Protein AF-A4BYB5-F1 (afdb_monomer)

Radius of gyration: 37.43 Å; Cα contacts (8 Å, |Δi|>4): 184; chains: 1; bounding box: 95×64×73 Å

pLDDT: mean 89.12, std 12.21, range [42.59, 98.56]

Secondary structure (DSSP, 8-state):
-HHHHHHHHHHHHHHHHHHHHHHHHHHHHHHHHHHHHHHHHGGGTT--------TTEEEEEEB---SHHHHHHHHHHHHHSTTEEEEEE-TTT-EEEEEE-TTT--HHHHHHHHHHTT--BTTBPPPHHHHHTS-GGG-TT-HHHHHHHHHHHHHTT-

Nearest PDB structures (foldseek):
  6ff2-assembly1_B  TM=9.597E-01  e=2.035E-05  Staphylococcus aureus subsp. aureus NCTC 8325
  2l3m-assembly1_A  TM=9.468E-01  e=1.774E-04  Bacillus anthracis str. Ames
  3dxs-assembly1_X  TM=8.761E-01  e=5.403E-04  Arabidopsis thaliana
  2k1r-assembly1_A  TM=9.027E-01  e=1.285E-03  unclassified
  1cpz-assembly1_A  TM=8.907E-01  e=5.011E-03  Enterococcus hirae

Organism: NCBI:txid313594

Structure (mmCIF, N/CA/C/O backbone):
data_AF-A4BYB5-F1
#
_entry.id   AF-A4BYB5-F1
#
loop_
_atom_site.group_PDB
_atom_site.id
_atom_site.type_symbol
_atom_site.label_atom_id
_atom_site.label_alt_id
_atom_site.label_comp_id
_atom_site.label_asym_id
_atom_site.label_entity_id
_atom_site.label_seq_id
_atom_site.pdbx_PDB_ins_code
_atom_site.Cartn_x
_atom_site.Cartn_y
_atom_site.Cartn_z
_atom_site.occupancy
_atom_site.B_iso_or_equiv
_atom_site.auth_seq_id
_atom_site.auth_comp_id
_atom_site.auth_asym_id
_atom_site.auth_atom_id
_atom_site.pdbx_PDB_model_num
ATOM 1 N N . MET A 1 1 ? -77.806 44.197 47.084 1.00 70.25 1 MET A N 1
ATOM 2 C CA . MET A 1 1 ? -77.775 42.939 46.293 1.00 70.25 1 MET A CA 1
ATOM 3 C C . MET A 1 1 ? -76.609 42.901 45.297 1.00 70.25 1 MET A C 1
ATOM 5 O O . MET A 1 1 ? -75.943 41.877 45.219 1.00 70.25 1 MET A O 1
ATOM 9 N N . GLN A 1 2 ? -76.300 44.003 44.598 1.00 76.88 2 GLN A N 1
ATOM 10 C CA . GLN A 1 2 ? -75.205 44.079 43.611 1.00 76.88 2 GLN A CA 1
ATOM 11 C C . GLN A 1 2 ? -73.791 43.845 44.201 1.00 76.88 2 GLN A C 1
ATOM 13 O O . GLN A 1 2 ? -72.985 43.146 43.588 1.00 76.88 2 GLN A O 1
ATOM 18 N N . ASP A 1 3 ? -73.511 44.314 45.424 1.00 78.38 3 ASP A N 1
ATOM 19 C CA . ASP A 1 3 ? -72.186 44.162 46.064 1.00 78.38 3 ASP A CA 1
ATOM 20 C C . ASP A 1 3 ? -71.807 42.709 46.386 1.00 78.38 3 ASP A C 1
ATOM 22 O O . ASP A 1 3 ? -70.642 42.315 46.289 1.00 78.38 3 ASP A O 1
ATOM 26 N N . PHE A 1 4 ? -72.793 41.882 46.742 1.00 77.50 4 PHE A N 1
ATOM 27 C CA . PHE A 1 4 ? -72.572 40.470 47.057 1.00 77.50 4 PHE A CA 1
ATOM 28 C C . PHE A 1 4 ? -72.245 39.662 45.794 1.00 77.50 4 PHE A C 1
ATOM 30 O O . PHE A 1 4 ? -71.296 38.875 45.787 1.00 77.50 4 PHE A O 1
ATOM 37 N N . VAL A 1 5 ? -72.966 39.931 44.699 1.00 78.12 5 VAL A N 1
ATOM 38 C CA . VAL A 1 5 ? -72.709 39.336 43.378 1.00 78.12 5 VAL A CA 1
ATOM 39 C C . VAL A 1 5 ? -71.307 39.718 42.894 1.00 78.12 5 VAL A C 1
ATOM 41 O O . VAL A 1 5 ? -70.524 38.838 42.539 1.00 78.12 5 VAL A O 1
ATOM 44 N N . SER A 1 6 ? -70.931 40.996 43.005 1.00 80.56 6 SER A N 1
ATOM 45 C CA . SER A 1 6 ? -69.586 41.488 42.671 1.00 80.56 6 SER A CA 1
ATOM 46 C C . SER A 1 6 ? -68.479 40.784 43.473 1.00 80.56 6 SER A C 1
ATOM 48 O O . SER A 1 6 ? -67.486 40.315 42.907 1.00 80.56 6 SER A O 1
ATOM 50 N N . 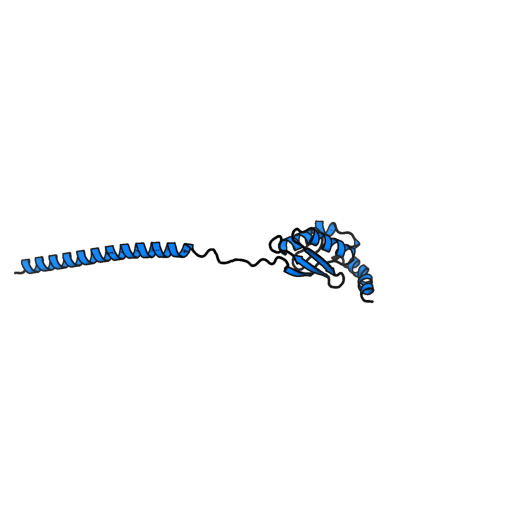LYS A 1 7 ? -68.663 40.613 44.790 1.00 82.00 7 LYS A N 1
ATOM 51 C CA . LYS A 1 7 ? -67.695 39.923 45.659 1.00 82.00 7 LYS A CA 1
ATOM 52 C C . LYS A 1 7 ? -67.565 38.432 45.329 1.00 82.00 7 LYS A C 1
ATOM 54 O O . LYS A 1 7 ? -66.448 37.913 45.334 1.00 82.00 7 LYS A O 1
ATOM 59 N N . SER A 1 8 ? -68.675 37.761 45.015 1.00 80.44 8 SER A N 1
ATOM 60 C CA . SER A 1 8 ? -68.688 36.346 44.619 1.00 80.44 8 SER A CA 1
ATOM 61 C C . SER A 1 8 ? -68.004 36.112 43.264 1.00 80.44 8 SER A C 1
ATOM 63 O O . SER A 1 8 ? -67.145 35.234 43.162 1.00 80.44 8 SER A O 1
ATOM 65 N N . ASN A 1 9 ? -68.255 36.976 42.273 1.00 85.06 9 ASN A N 1
ATOM 66 C CA . ASN A 1 9 ? -67.588 36.940 40.971 1.00 85.06 9 ASN A CA 1
ATOM 67 C C . ASN A 1 9 ? -66.080 37.165 41.125 1.00 85.06 9 ASN A C 1
ATOM 69 O O . ASN A 1 9 ? -65.289 36.357 40.645 1.00 85.06 9 ASN A O 1
ATOM 73 N N . LYS A 1 10 ? -65.668 38.167 41.912 1.00 85.56 10 LYS A N 1
ATOM 74 C CA . LYS A 1 10 ? -64.252 38.449 42.199 1.00 85.56 10 LYS A CA 1
ATOM 75 C C . LYS A 1 10 ? -63.547 37.291 42.917 1.00 85.56 10 LYS A C 1
ATOM 77 O O . LYS A 1 10 ? -62.354 37.071 42.707 1.00 85.56 10 LYS A O 1
ATOM 82 N N . LEU A 1 11 ? -64.254 36.544 43.768 1.00 85.69 11 LEU A N 1
ATOM 83 C CA . LEU A 1 11 ? -63.720 35.339 44.408 1.00 85.69 11 LEU A CA 1
ATOM 84 C C . LEU A 1 11 ? -63.587 34.185 43.403 1.00 85.69 11 LEU A C 1
ATOM 86 O O . LEU A 1 11 ? -62.556 33.513 43.400 1.00 85.69 11 LEU A O 1
ATOM 90 N N . SER A 1 12 ? -64.575 33.998 42.523 1.00 83.50 12 SER A N 1
ATOM 91 C CA . SER A 1 12 ? -64.540 32.984 41.460 1.00 83.50 12 SER A CA 1
ATOM 92 C C . SER A 1 12 ? -63.409 33.237 40.453 1.00 83.50 12 SER A C 1
ATOM 94 O O . SER A 1 12 ? -62.668 32.314 40.111 1.00 83.50 12 SER A O 1
ATOM 96 N N . GLU A 1 13 ? -63.176 34.497 40.072 1.00 90.62 13 GLU A N 1
ATOM 97 C CA . GLU A 1 13 ? -62.076 34.899 39.194 1.00 90.62 13 GLU A CA 1
ATOM 98 C C . GLU A 1 13 ? -60.722 34.619 39.846 1.00 90.62 13 GLU A C 1
ATOM 100 O O . GLU A 1 13 ? -59.856 33.995 39.226 1.00 90.62 13 GLU A O 1
ATOM 105 N N . LYS A 1 14 ? -60.556 34.987 41.125 1.00 87.88 14 LYS A N 1
ATOM 106 C CA . LYS A 1 14 ? -59.347 34.679 41.905 1.00 87.88 14 LYS A CA 1
ATOM 107 C C . LYS A 1 14 ? -59.104 33.176 42.016 1.00 87.88 14 LYS A C 1
ATOM 109 O O . LYS A 1 14 ? -57.969 32.732 41.845 1.00 87.88 14 LYS A O 1
ATOM 114 N N . LEU A 1 15 ? -60.149 32.386 42.266 1.00 88.19 15 LEU A N 1
ATOM 115 C CA . LEU A 1 15 ? -60.042 30.931 42.353 1.00 88.19 15 LEU A CA 1
ATOM 116 C C . LEU A 1 15 ? -59.625 30.335 40.999 1.00 88.19 15 LEU A C 1
ATOM 118 O O . LEU A 1 15 ? -58.697 29.529 40.942 1.00 88.19 15 LEU A O 1
ATOM 122 N N . SER A 1 16 ? -60.226 30.805 39.900 1.00 89.31 16 SER A N 1
ATOM 123 C CA . SER A 1 16 ? -59.870 30.388 38.539 1.00 89.31 16 SER A CA 1
ATOM 124 C C . SER A 1 16 ? -58.414 30.732 38.183 1.00 89.31 16 SER A C 1
ATOM 126 O O . SER A 1 16 ? -57.706 29.910 37.597 1.00 89.31 16 SER A O 1
ATOM 128 N N . ALA A 1 17 ? -57.927 31.906 38.599 1.00 90.12 17 ALA A N 1
ATOM 129 C CA . ALA A 1 17 ? -56.551 32.345 38.387 1.00 90.12 17 ALA A CA 1
ATOM 130 C C . ALA A 1 17 ? -55.547 31.497 39.186 1.00 90.12 17 ALA A C 1
ATOM 132 O O . ALA A 1 17 ? -54.519 31.090 38.642 1.00 90.12 17 ALA A O 1
ATOM 133 N N . LEU A 1 18 ? -55.859 31.159 40.443 1.00 88.38 18 LEU A N 1
ATOM 134 C CA . LEU A 1 18 ? -55.024 30.284 41.275 1.00 88.38 18 LEU A CA 1
ATOM 135 C C . LEU A 1 18 ? -54.935 28.858 40.715 1.00 88.38 18 LEU A C 1
ATOM 137 O O . LEU A 1 18 ? -53.857 28.257 40.734 1.00 88.38 18 LEU A O 1
ATOM 141 N N . VAL A 1 19 ? -56.036 28.325 40.177 1.00 90.62 19 VAL A N 1
ATOM 142 C CA . VAL A 1 19 ? -56.054 27.016 39.504 1.00 90.62 19 VAL A CA 1
ATOM 143 C C . VAL A 1 19 ? -55.181 27.050 38.243 1.00 90.62 19 VAL A C 1
ATOM 145 O O . VAL A 1 19 ? -54.298 26.202 38.09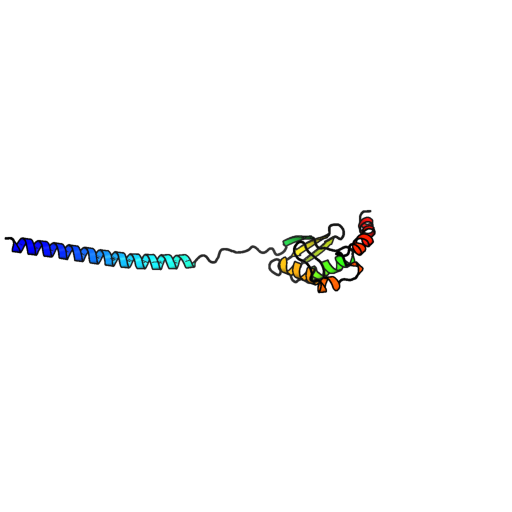7 1.00 90.62 19 VAL A O 1
ATOM 148 N N . LYS A 1 20 ? -55.329 28.071 37.384 1.00 89.25 20 LYS A N 1
ATOM 149 C CA . LYS A 1 20 ? -54.488 28.266 36.185 1.00 89.25 20 LYS A CA 1
ATOM 150 C C . LYS A 1 20 ? -53.001 28.402 36.531 1.00 89.25 20 LYS A C 1
ATOM 152 O O . LYS A 1 20 ? -52.160 27.797 35.865 1.00 89.25 20 LYS A O 1
ATOM 157 N N . LEU A 1 21 ? -52.666 29.132 37.599 1.00 91.50 21 LEU A N 1
ATOM 158 C CA . LEU A 1 21 ? -51.287 29.310 38.066 1.00 91.50 21 LEU A CA 1
ATOM 159 C C . LEU A 1 21 ? -50.655 27.975 38.496 1.00 91.50 21 LEU A C 1
ATOM 161 O O . LEU A 1 21 ? -49.540 27.658 38.079 1.00 91.50 21 LEU A O 1
ATOM 165 N N . LYS A 1 22 ? -51.377 27.162 39.282 1.00 89.44 22 LYS A N 1
ATOM 166 C CA . LYS A 1 22 ? -50.913 25.834 39.722 1.00 89.44 22 LYS A CA 1
ATOM 167 C C . LYS A 1 22 ? -50.726 24.874 38.543 1.00 89.44 22 LYS A C 1
ATOM 169 O O . LYS A 1 22 ? -49.728 24.154 38.506 1.00 89.44 22 LYS A O 1
ATOM 174 N N . ILE A 1 23 ? -51.636 24.894 37.566 1.00 91.44 23 ILE A N 1
ATOM 175 C CA . ILE A 1 23 ? -51.540 24.083 36.342 1.00 91.44 23 ILE A CA 1
ATOM 176 C C . ILE A 1 23 ? -50.316 24.500 35.515 1.00 91.44 23 ILE A C 1
ATOM 178 O O . ILE A 1 23 ? -49.489 23.648 35.196 1.00 91.44 23 ILE A O 1
ATOM 182 N N . ASN A 1 24 ? -50.123 25.797 35.255 1.00 91.19 24 ASN A N 1
ATOM 183 C CA . ASN A 1 24 ? -48.955 26.302 34.524 1.00 91.19 24 ASN A CA 1
ATOM 184 C C . ASN A 1 24 ? -47.637 25.995 35.243 1.00 91.19 24 ASN A C 1
ATOM 186 O O . ASN A 1 24 ? -46.648 25.646 34.596 1.00 91.19 24 ASN A O 1
ATOM 190 N N . HIS A 1 25 ? -47.616 26.062 36.576 1.00 92.19 25 HIS A N 1
ATOM 191 C CA . HIS A 1 25 ? -46.454 25.663 37.366 1.00 92.19 25 HIS A CA 1
ATOM 192 C C . HIS A 1 25 ? -46.145 24.164 37.199 1.00 92.19 25 HIS A C 1
ATOM 194 O O . HIS A 1 25 ? -44.993 23.792 36.961 1.00 92.19 25 HIS A O 1
ATOM 200 N N . LYS A 1 26 ? -47.173 23.303 37.237 1.00 89.19 26 LYS A N 1
ATOM 201 C CA . LYS A 1 26 ? -47.043 21.851 37.030 1.00 89.19 26 LYS A CA 1
ATOM 202 C C . LYS A 1 26 ? -46.583 21.520 35.603 1.00 89.19 26 LYS A C 1
ATOM 204 O O . LYS A 1 26 ? -45.654 20.733 35.443 1.00 89.19 26 LYS A O 1
ATOM 209 N N . ILE A 1 27 ? -47.140 22.184 34.585 1.00 91.75 27 ILE A N 1
ATOM 210 C CA . ILE A 1 27 ? -46.737 22.053 33.173 1.00 91.75 27 ILE A CA 1
ATOM 211 C C . ILE A 1 27 ? -45.285 22.504 32.975 1.00 91.75 27 ILE A C 1
ATOM 213 O O . ILE A 1 27 ? -44.503 21.791 32.352 1.00 91.75 27 ILE A O 1
ATOM 217 N N . LYS A 1 28 ? -44.878 23.647 33.547 1.00 91.06 28 LYS A N 1
ATOM 218 C CA . LYS A 1 28 ? -43.497 24.153 33.456 1.00 91.06 28 LYS A CA 1
ATOM 219 C C . LYS A 1 28 ? -42.499 23.188 34.104 1.00 91.06 28 LYS A C 1
ATOM 221 O O . LYS A 1 28 ? -41.421 22.975 33.549 1.00 91.06 28 LYS A O 1
ATOM 226 N N . LYS A 1 29 ? -42.873 22.568 35.232 1.00 91.62 29 LYS A N 1
ATOM 227 C CA . LYS A 1 29 ? -42.075 21.536 35.914 1.00 91.62 29 LYS A CA 1
ATOM 228 C C . LYS A 1 29 ? -41.955 20.261 35.074 1.00 91.62 29 LYS A C 1
ATOM 230 O O . LYS A 1 29 ? -40.839 19.795 34.868 1.00 91.62 29 LYS A O 1
ATOM 235 N N . MET A 1 30 ? -43.061 19.743 34.532 1.00 92.38 30 MET A N 1
ATOM 236 C CA . MET A 1 30 ? -43.036 18.554 33.666 1.00 92.38 30 MET A CA 1
ATOM 237 C C . MET A 1 30 ? -42.266 18.803 32.369 1.00 92.38 30 MET A C 1
ATOM 239 O O . MET A 1 30 ? -41.442 17.981 31.993 1.00 92.38 30 MET A O 1
ATOM 243 N N . ARG A 1 31 ? -42.431 19.970 31.735 1.00 90.00 31 ARG A N 1
ATOM 244 C CA . ARG A 1 31 ? -41.667 20.348 30.538 1.00 90.00 31 ARG A CA 1
ATOM 245 C C . ARG A 1 31 ? -40.163 20.359 30.812 1.00 90.00 31 ARG A C 1
ATOM 247 O O . ARG A 1 31 ? -39.406 19.818 30.020 1.00 90.00 31 ARG A O 1
ATOM 254 N N . LYS A 1 32 ? -39.728 20.914 31.950 1.00 87.50 32 LYS A N 1
ATOM 255 C CA . LYS A 1 32 ? -38.310 20.906 32.349 1.00 87.50 32 LYS A CA 1
ATOM 256 C C . LYS A 1 32 ? -37.776 19.479 32.538 1.00 87.50 32 LYS A C 1
ATOM 258 O O . LYS A 1 32 ? -36.662 19.204 32.113 1.00 87.50 32 LYS A O 1
ATOM 263 N N . LEU A 1 33 ? -38.572 18.579 33.119 1.00 91.12 33 LEU A N 1
ATOM 264 C CA . LEU A 1 33 ? -38.202 17.167 33.279 1.00 91.12 33 LEU A CA 1
ATOM 265 C C . LEU A 1 33 ? -38.118 16.429 31.936 1.00 91.12 33 LEU A C 1
ATOM 267 O O . LEU A 1 33 ? -37.154 15.706 31.714 1.00 91.12 33 LEU A O 1
ATOM 271 N N . VAL A 1 34 ? -39.067 16.666 31.024 1.00 90.50 34 VAL A N 1
ATOM 272 C CA . VAL A 1 34 ? -39.051 16.095 29.666 1.00 90.50 34 VAL A CA 1
ATOM 273 C C . VAL A 1 34 ? -37.813 16.555 28.892 1.00 90.50 34 VAL A C 1
ATOM 275 O O . VAL A 1 34 ? -37.149 15.726 28.281 1.00 90.50 34 VAL A O 1
ATOM 278 N N . PHE A 1 35 ? -37.448 17.839 28.983 1.00 88.62 35 PHE A N 1
ATOM 279 C CA . PHE A 1 35 ? -36.228 18.367 28.359 1.00 88.62 35 PHE A CA 1
ATOM 280 C C . PHE A 1 35 ? -34.942 17.751 28.936 1.00 88.62 35 PHE A C 1
ATOM 282 O O . PHE A 1 35 ? -34.016 17.450 28.189 1.00 88.62 35 PHE A O 1
ATOM 289 N N . ILE A 1 36 ? -34.864 17.545 30.255 1.00 87.12 36 ILE A N 1
ATOM 290 C CA . ILE A 1 36 ? -33.695 16.902 30.884 1.00 87.12 36 ILE A CA 1
ATOM 291 C C . ILE A 1 36 ? -33.594 15.433 30.449 1.00 87.12 36 ILE A C 1
ATOM 293 O O . ILE A 1 36 ? -32.512 14.959 30.106 1.00 87.12 36 ILE A O 1
ATOM 297 N N . PHE A 1 37 ? -34.724 14.727 30.405 1.00 86.00 37 PHE A N 1
ATOM 298 C CA . PHE A 1 37 ? -34.784 13.333 29.976 1.00 86.00 37 PHE A CA 1
ATOM 299 C C . PHE A 1 37 ? -34.422 13.159 28.492 1.00 86.00 37 PHE A C 1
ATOM 301 O O . PHE A 1 37 ? -33.669 12.249 28.152 1.00 86.00 37 PHE A O 1
ATOM 308 N N . SER A 1 38 ? -34.869 14.059 27.608 1.00 83.62 38 SER A N 1
ATOM 309 C CA . SER A 1 38 ? -34.528 13.998 26.179 1.00 83.62 38 SER A CA 1
ATOM 310 C C . SER A 1 38 ? -33.035 14.207 25.912 1.00 83.62 38 SER A C 1
ATOM 312 O O . SER A 1 38 ? -32.480 13.566 25.026 1.00 83.62 38 SER A O 1
ATOM 314 N N . VAL A 1 39 ? -32.369 15.067 26.691 1.00 82.31 39 VAL A N 1
ATOM 315 C CA . VAL A 1 39 ? -30.915 15.288 26.584 1.00 82.31 39 VAL A CA 1
ATOM 316 C C . VAL A 1 39 ? -30.130 14.071 27.085 1.00 82.31 39 VAL A C 1
ATOM 318 O O . VAL A 1 39 ? -29.121 13.706 26.487 1.00 82.31 39 VAL A O 1
ATOM 321 N N . PHE A 1 40 ? -30.613 13.390 28.128 1.00 78.56 40 PHE A N 1
ATOM 322 C CA . PHE A 1 40 ? -29.990 12.167 28.643 1.00 78.56 40 PHE A CA 1
ATOM 323 C C . PHE A 1 40 ? -30.022 11.010 27.624 1.00 78.56 40 PHE A C 1
ATOM 325 O O . PHE A 1 40 ? -29.046 10.273 27.492 1.00 78.56 40 PHE A O 1
ATOM 332 N N . LEU A 1 41 ? -31.098 10.890 26.838 1.00 73.50 41 LEU A N 1
ATOM 333 C CA . LEU A 1 41 ? -31.235 9.851 25.807 1.00 73.50 41 LEU A CA 1
ATOM 334 C C . LEU A 1 41 ? -30.289 10.028 24.604 1.00 73.50 41 LEU A C 1
ATOM 336 O O . LEU A 1 41 ? -29.970 9.049 23.932 1.00 73.50 41 LEU A O 1
ATOM 340 N N . MET A 1 42 ? -29.787 11.239 24.342 1.00 67.44 42 MET A N 1
ATOM 341 C CA . MET A 1 42 ? -28.833 11.490 23.249 1.00 67.44 42 MET A CA 1
ATOM 342 C C . MET A 1 42 ? -27.404 11.000 23.554 1.00 67.44 42 MET A C 1
ATOM 344 O O . MET A 1 42 ? -26.591 10.886 22.638 1.00 67.44 42 MET A O 1
ATOM 348 N N . GLY A 1 43 ? -27.088 10.657 24.809 1.00 65.06 43 GLY A N 1
ATOM 349 C CA . GLY A 1 43 ? -25.739 10.258 25.235 1.00 65.06 43 GLY A CA 1
ATOM 350 C C . GLY A 1 43 ? -25.295 8.835 24.858 1.00 65.06 43 GLY A C 1
ATOM 351 O O . GLY A 1 43 ? -24.132 8.503 25.065 1.00 65.06 43 GLY A O 1
ATOM 352 N N . PHE A 1 44 ? -26.174 7.987 24.309 1.00 66.12 44 PHE A N 1
ATOM 353 C CA . PHE A 1 44 ? -25.904 6.544 24.146 1.00 66.12 44 PHE A CA 1
ATOM 354 C C . PHE A 1 44 ? -25.477 6.080 22.739 1.00 66.12 44 PHE A C 1
ATOM 356 O O . PHE A 1 44 ? -25.245 4.891 22.536 1.00 66.12 44 PHE A O 1
ATOM 363 N N . SER A 1 45 ? -25.340 6.975 21.755 1.00 65.19 45 SER A N 1
ATOM 364 C CA . SER A 1 45 ? -25.213 6.560 20.340 1.00 65.19 45 SER A CA 1
ATOM 365 C C . SER A 1 45 ? -23.784 6.420 19.783 1.00 65.19 45 SER A C 1
ATOM 367 O O . SER A 1 45 ? -23.623 6.288 18.573 1.00 65.19 45 SER A O 1
ATOM 369 N N . THR A 1 46 ? -22.722 6.413 20.596 1.00 61.38 46 THR A N 1
ATOM 370 C CA . THR A 1 46 ? -21.337 6.379 20.061 1.00 61.38 46 THR A CA 1
ATOM 371 C C . THR A 1 46 ? -20.692 4.990 19.954 1.00 61.38 46 THR A C 1
ATOM 373 O O . THR A 1 46 ? -19.532 4.890 19.561 1.00 61.38 46 THR A O 1
ATOM 376 N N . GLN A 1 47 ? -21.410 3.892 20.213 1.00 62.97 47 GLN A N 1
ATOM 377 C CA . GLN A 1 47 ? -20.853 2.529 20.133 1.00 62.97 47 GLN A CA 1
ATOM 378 C C . GLN A 1 47 ? -21.498 1.703 19.008 1.00 62.97 47 GLN A C 1
ATOM 380 O O . GLN A 1 47 ? -22.188 0.724 19.268 1.00 62.97 47 GLN A O 1
ATOM 385 N N . GLY A 1 48 ? -21.296 2.103 17.746 1.00 59.81 48 GLY A N 1
ATOM 386 C CA . GLY A 1 48 ? -21.913 1.423 16.591 1.00 59.81 48 GLY A CA 1
ATOM 387 C C . GLY A 1 48 ? -20.991 1.069 15.420 1.00 59.81 48 GLY A C 1
ATOM 388 O O . GLY A 1 48 ? -21.288 0.141 14.676 1.00 59.81 48 GLY A O 1
ATOM 389 N N . GLN A 1 49 ? -19.850 1.738 15.242 1.00 59.59 49 GLN A N 1
ATOM 390 C CA . GLN A 1 49 ? -18.975 1.495 14.087 1.00 59.59 49 GLN A CA 1
ATOM 391 C C . GLN A 1 49 ? -17.786 0.596 14.452 1.00 59.59 49 GLN A C 1
ATOM 393 O O . GLN A 1 49 ? -16.635 1.029 14.476 1.00 59.59 49 GLN A O 1
ATOM 398 N N . LYS A 1 50 ? -18.040 -0.689 14.728 1.00 63.16 50 LYS A N 1
ATOM 399 C CA . LYS A 1 50 ? -16.966 -1.694 14.682 1.00 63.16 50 LYS A CA 1
ATOM 400 C C . LYS A 1 50 ? -16.656 -1.986 13.213 1.00 63.16 50 LYS A C 1
ATOM 402 O O . LYS A 1 50 ? -17.293 -2.836 12.604 1.00 63.16 50 LYS A O 1
ATOM 407 N N . VAL A 1 51 ? -15.687 -1.272 12.638 1.00 72.50 51 VAL A N 1
ATOM 408 C CA . VAL A 1 51 ? -15.121 -1.639 11.331 1.00 72.50 51 VAL A CA 1
ATOM 409 C C . VAL A 1 51 ? -14.426 -2.989 11.499 1.00 72.50 51 VAL A C 1
ATOM 411 O O . VAL A 1 51 ? -13.397 -3.080 12.170 1.00 72.50 51 VAL A O 1
ATOM 414 N N . GLU A 1 52 ? -15.002 -4.046 10.932 1.00 80.62 52 GLU A N 1
ATOM 415 C CA . GLU A 1 52 ? -14.402 -5.376 10.952 1.00 80.62 52 GLU A CA 1
ATOM 416 C C . GLU A 1 52 ? -13.107 -5.361 10.127 1.00 80.62 52 GLU A C 1
ATOM 418 O O . GLU A 1 52 ? -13.125 -5.236 8.905 1.00 80.62 52 GLU A O 1
ATOM 423 N N . ARG A 1 53 ? -11.962 -5.439 10.812 1.00 88.25 53 ARG A N 1
ATOM 424 C CA . ARG A 1 53 ? -10.629 -5.439 10.194 1.00 88.25 53 ARG A CA 1
ATOM 425 C C . ARG A 1 53 ? -10.128 -6.868 10.031 1.00 88.25 53 ARG A C 1
ATOM 427 O O . ARG A 1 53 ? -9.878 -7.560 11.026 1.00 88.25 53 ARG A O 1
ATOM 434 N N . LYS A 1 54 ? -9.914 -7.296 8.788 1.00 93.06 54 LYS A N 1
ATOM 435 C CA . LYS A 1 54 ? -9.451 -8.643 8.441 1.00 93.06 54 LYS A CA 1
ATOM 436 C C . LYS A 1 54 ? -7.956 -8.793 8.714 1.00 93.06 54 LYS A C 1
ATOM 438 O O . LYS A 1 54 ? -7.131 -7.974 8.315 1.00 93.06 54 LYS A O 1
ATOM 443 N N . LYS A 1 55 ? -7.570 -9.912 9.332 1.00 94.12 55 LYS A N 1
ATOM 444 C CA . LYS A 1 55 ? -6.151 -10.253 9.565 1.00 94.12 55 LYS A CA 1
ATOM 445 C C . LYS A 1 55 ? -5.431 -10.788 8.318 1.00 94.12 55 LYS A C 1
A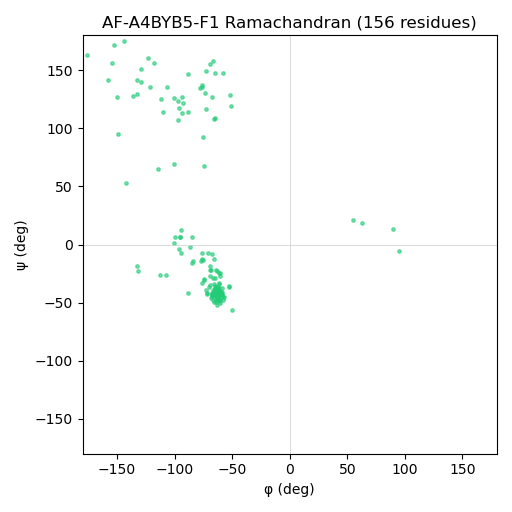TOM 447 O O . LYS A 1 55 ? -4.205 -10.912 8.356 1.00 94.12 55 LYS A O 1
ATOM 452 N N . ASN A 1 56 ? -6.178 -11.162 7.277 1.00 96.44 56 ASN A N 1
ATOM 453 C CA . ASN A 1 56 ? -5.694 -11.751 6.023 1.00 96.44 56 ASN A CA 1
ATOM 454 C C . ASN A 1 56 ? -6.513 -11.223 4.828 1.00 96.44 56 ASN A C 1
ATOM 456 O O . ASN A 1 56 ? -7.098 -12.005 4.079 1.00 96.44 56 ASN A O 1
ATOM 460 N N . ALA A 1 57 ? -6.629 -9.904 4.683 1.00 97.06 57 ALA A N 1
ATOM 461 C CA . ALA A 1 57 ? -7.273 -9.326 3.508 1.00 97.06 57 ALA A CA 1
ATOM 462 C C . ALA A 1 57 ? -6.415 -9.599 2.267 1.00 97.06 57 ALA A C 1
ATOM 464 O O . ALA A 1 57 ? -5.221 -9.298 2.269 1.00 97.06 57 ALA A O 1
ATOM 465 N N . LYS A 1 58 ? -7.026 -10.180 1.231 1.00 97.56 58 LYS A N 1
ATOM 466 C CA . LYS A 1 58 ? -6.415 -10.370 -0.088 1.00 97.56 58 LYS A CA 1
ATOM 467 C C . LYS A 1 58 ? -6.779 -9.173 -0.955 1.00 97.56 58 LYS A C 1
ATOM 469 O O . LYS A 1 58 ? -7.965 -8.902 -1.128 1.00 97.56 58 LYS A O 1
ATOM 474 N N . ILE A 1 59 ? -5.782 -8.465 -1.469 1.00 96.69 59 ILE A N 1
ATOM 475 C CA . ILE A 1 59 ? -5.977 -7.310 -2.347 1.00 96.69 59 ILE A CA 1
ATOM 476 C C . ILE A 1 59 ? -5.108 -7.493 -3.587 1.00 96.69 59 ILE A C 1
ATOM 478 O O . ILE A 1 59 ? -3.963 -7.927 -3.476 1.00 96.69 59 ILE A O 1
ATOM 482 N N . ALA A 1 60 ? -5.660 -7.139 -4.742 1.00 97.38 60 ALA A N 1
ATOM 483 C CA . ALA A 1 60 ? -4.932 -7.003 -5.992 1.00 97.38 60 ALA A CA 1
ATOM 484 C C . ALA A 1 60 ? -5.101 -5.572 -6.513 1.00 97.38 60 ALA A C 1
ATOM 486 O O . ALA A 1 60 ? -6.204 -5.019 -6.449 1.00 97.38 60 ALA A O 1
ATOM 487 N N . PHE A 1 61 ? -4.017 -4.957 -6.971 1.00 97.81 61 PHE A N 1
ATOM 488 C CA . PHE A 1 61 ? -4.057 -3.672 -7.662 1.00 97.81 61 PHE A CA 1
ATOM 489 C C . PHE A 1 61 ? -2.858 -3.507 -8.593 1.00 97.81 61 PHE A C 1
ATOM 491 O O . PHE A 1 61 ? -1.805 -4.112 -8.396 1.00 97.81 61 PHE A O 1
ATOM 498 N N . GLU A 1 62 ? -3.037 -2.651 -9.590 1.00 97.69 62 GLU A N 1
ATOM 499 C CA . GLU A 1 62 ? -2.038 -2.364 -10.612 1.00 97.69 62 GLU A CA 1
ATOM 500 C C . GLU A 1 62 ? -0.925 -1.453 -10.076 1.00 97.69 62 GLU A C 1
ATOM 502 O O . GLU A 1 62 ? -1.194 -0.487 -9.349 1.00 97.69 62 GLU A O 1
ATOM 507 N N . VAL A 1 63 ? 0.314 -1.789 -10.430 1.00 98.19 63 VAL A N 1
ATOM 508 C CA . VAL A 1 63 ? 1.532 -1.034 -10.116 1.00 98.19 63 VAL A CA 1
ATOM 509 C C . VAL A 1 63 ? 2.396 -0.994 -11.368 1.00 98.19 63 VAL A C 1
ATOM 511 O O . VAL A 1 63 ? 2.702 -2.050 -11.924 1.00 98.19 63 VAL A O 1
ATOM 514 N N . ASP A 1 64 ? 2.823 0.197 -11.768 1.00 97.56 64 ASP A N 1
ATOM 515 C CA . ASP A 1 64 ? 3.597 0.389 -12.987 1.00 97.56 64 ASP A CA 1
ATOM 516 C C . ASP A 1 64 ? 5.040 -0.106 -12.813 1.00 97.56 64 ASP A C 1
ATOM 518 O O . ASP A 1 64 ? 5.755 0.214 -11.856 1.00 97.56 64 ASP A O 1
ATOM 522 N N . GLY A 1 65 ? 5.485 -0.907 -13.772 1.00 95.50 65 GLY A N 1
ATOM 523 C CA . GLY A 1 65 ? 6.808 -1.508 -13.835 1.00 95.50 65 GLY A CA 1
ATOM 524 C C . GLY A 1 65 ? 6.945 -2.288 -15.137 1.00 95.50 65 GLY A C 1
ATOM 525 O O . GLY A 1 65 ? 5.947 -2.572 -15.782 1.00 95.50 65 GLY A O 1
ATOM 526 N N . ILE A 1 66 ? 8.175 -2.616 -15.534 1.00 94.50 66 ILE A N 1
ATOM 527 C CA . ILE A 1 66 ? 8.438 -3.157 -16.881 1.00 94.50 66 ILE A CA 1
ATOM 528 C C . ILE A 1 66 ? 9.332 -4.397 -16.902 1.00 94.50 66 ILE A C 1
ATOM 530 O O . ILE A 1 66 ? 9.337 -5.128 -17.883 1.00 94.50 66 ILE A O 1
ATOM 534 N N . CYS A 1 67 ? 10.083 -4.674 -15.831 1.00 93.00 67 CYS A N 1
ATOM 535 C CA . CYS A 1 67 ? 11.081 -5.744 -15.841 1.00 93.00 67 CYS A CA 1
ATOM 536 C C . CYS A 1 67 ? 11.183 -6.491 -14.501 1.00 93.00 67 CYS A C 1
ATOM 538 O O . CYS A 1 67 ? 10.590 -6.111 -13.484 1.00 93.00 67 CYS A O 1
ATOM 540 N N . GLY A 1 68 ? 11.997 -7.551 -14.468 1.00 92.25 68 GLY A N 1
ATOM 541 C CA . GLY A 1 68 ? 12.239 -8.349 -13.257 1.00 92.25 68 GLY A CA 1
ATOM 542 C C . GLY A 1 68 ? 12.867 -7.560 -12.098 1.00 92.25 68 GLY A C 1
ATOM 543 O O . GLY A 1 68 ? 12.666 -7.901 -10.930 1.00 92.25 68 GLY A O 1
ATOM 544 N N . MET A 1 69 ? 13.577 -6.465 -12.387 1.00 94.62 69 MET A N 1
ATOM 545 C CA . MET A 1 69 ? 14.094 -5.577 -11.343 1.00 94.62 69 MET A CA 1
ATOM 546 C C . MET A 1 69 ? 12.971 -4.760 -10.690 1.00 94.62 69 MET A C 1
ATOM 548 O O . MET A 1 69 ? 12.962 -4.626 -9.463 1.00 94.62 69 MET A O 1
ATOM 552 N N . CYS A 1 70 ? 11.995 -4.288 -11.480 1.00 96.88 70 CYS A N 1
ATOM 553 C CA . CYS A 1 70 ? 10.780 -3.654 -10.958 1.00 96.88 70 CYS A CA 1
ATOM 554 C C . CYS A 1 70 ? 10.046 -4.619 -10.029 1.00 96.88 70 CYS A C 1
ATOM 556 O O . CYS A 1 70 ? 9.754 -4.254 -8.893 1.00 96.88 70 CYS A O 1
ATOM 558 N N . LYS A 1 71 ? 9.860 -5.876 -10.460 1.00 97.06 71 LYS A N 1
ATOM 559 C CA . LYS A 1 71 ? 9.239 -6.926 -9.640 1.00 97.06 71 LYS A CA 1
ATOM 560 C C . LYS A 1 71 ? 9.877 -7.021 -8.259 1.00 97.06 71 LYS A C 1
ATOM 562 O O . LYS A 1 71 ? 9.201 -6.839 -7.247 1.00 97.06 71 LYS A O 1
ATOM 567 N N . LYS A 1 72 ? 11.196 -7.225 -8.216 1.00 97.75 72 LYS A N 1
ATOM 568 C CA . LYS A 1 72 ? 11.933 -7.356 -6.955 1.00 97.75 72 LYS A CA 1
ATOM 569 C C . LYS A 1 72 ? 11.795 -6.107 -6.082 1.00 97.75 72 LYS A C 1
ATOM 571 O O . LYS A 1 72 ? 11.632 -6.237 -4.868 1.00 97.75 72 LYS A O 1
ATOM 576 N N . ARG A 1 73 ? 11.852 -4.904 -6.668 1.00 98.25 73 ARG A N 1
ATOM 577 C CA . ARG A 1 73 ? 11.720 -3.637 -5.929 1.00 98.25 73 ARG A CA 1
ATOM 578 C C . ARG A 1 73 ? 10.317 -3.468 -5.337 1.00 98.25 73 ARG A C 1
ATOM 580 O O . ARG A 1 73 ? 10.214 -3.212 -4.138 1.00 98.25 73 ARG A O 1
ATOM 587 N N . ILE A 1 74 ? 9.270 -3.666 -6.139 1.00 98.50 74 ILE A N 1
ATOM 588 C CA . ILE A 1 74 ? 7.860 -3.546 -5.733 1.00 98.50 74 ILE A CA 1
ATOM 589 C C . ILE A 1 74 ? 7.537 -4.550 -4.619 1.00 98.50 74 ILE A C 1
ATOM 591 O O . ILE A 1 74 ? 7.027 -4.164 -3.566 1.00 98.50 74 ILE A O 1
ATOM 595 N N . GLU A 1 75 ? 7.888 -5.826 -4.807 1.00 98.56 75 GLU A N 1
ATOM 596 C CA . GLU A 1 75 ? 7.656 -6.877 -3.809 1.00 98.56 75 GLU A CA 1
ATOM 597 C C . GLU A 1 75 ? 8.407 -6.586 -2.505 1.00 98.56 75 GLU A C 1
ATOM 599 O O . GLU A 1 75 ? 7.841 -6.706 -1.419 1.00 98.56 75 GLU A O 1
ATOM 604 N N . THR A 1 76 ? 9.657 -6.120 -2.594 1.00 98.44 76 THR A N 1
ATOM 605 C CA . THR A 1 76 ? 10.448 -5.746 -1.412 1.00 98.44 76 THR A CA 1
ATOM 606 C C . THR A 1 76 ? 9.825 -4.565 -0.665 1.00 98.44 76 THR A C 1
ATOM 608 O O . THR A 1 76 ? 9.743 -4.598 0.564 1.00 98.44 76 THR A O 1
ATOM 611 N N . ALA A 1 77 ? 9.373 -3.525 -1.370 1.00 98.19 77 ALA A N 1
ATOM 612 C CA . ALA A 1 77 ? 8.716 -2.369 -0.758 1.00 98.19 77 ALA A CA 1
ATOM 613 C C . ALA A 1 77 ? 7.412 -2.773 -0.046 1.00 98.19 77 ALA A C 1
ATOM 615 O O . ALA A 1 77 ? 7.158 -2.361 1.091 1.00 98.19 77 ALA A O 1
ATOM 616 N N . ALA A 1 78 ? 6.626 -3.653 -0.671 1.00 98.31 78 ALA A N 1
ATOM 617 C CA . ALA A 1 78 ? 5.425 -4.210 -0.066 1.00 98.31 78 ALA A CA 1
ATOM 618 C C . ALA A 1 78 ? 5.750 -5.034 1.191 1.00 98.31 78 ALA A C 1
ATOM 620 O O . ALA A 1 78 ? 5.205 -4.760 2.257 1.00 98.31 78 ALA A O 1
ATOM 621 N N . LEU A 1 79 ? 6.681 -5.989 1.114 1.00 98.31 79 LEU A N 1
ATOM 622 C CA . LEU A 1 79 ? 7.034 -6.874 2.234 1.00 98.31 79 LEU A CA 1
ATOM 623 C C . LEU A 1 79 ? 7.695 -6.141 3.412 1.00 98.31 79 LEU A C 1
ATOM 625 O O . LEU A 1 79 ? 7.520 -6.549 4.558 1.00 98.31 79 LEU A O 1
ATOM 629 N N . LYS A 1 80 ? 8.407 -5.033 3.163 1.00 97.94 80 LYS A N 1
ATOM 630 C CA . LYS A 1 80 ? 8.943 -4.163 4.226 1.00 97.94 80 LYS A CA 1
ATOM 631 C C . LYS A 1 80 ? 7.853 -3.398 4.983 1.00 97.94 80 LYS A C 1
ATOM 633 O O . LYS A 1 80 ? 8.092 -2.926 6.094 1.00 97.94 80 LYS A O 1
ATOM 638 N N . THR A 1 81 ? 6.650 -3.283 4.421 1.00 97.75 81 THR A N 1
ATOM 639 C CA . THR A 1 81 ? 5.522 -2.644 5.099 1.00 97.75 81 THR A CA 1
ATOM 640 C C . THR A 1 81 ? 5.010 -3.551 6.219 1.00 97.75 81 THR A C 1
ATOM 642 O O . THR A 1 81 ? 4.492 -4.644 5.983 1.00 97.75 81 THR A O 1
ATOM 645 N N . LYS A 1 82 ? 5.113 -3.089 7.472 1.00 96.81 82 LYS A N 1
ATOM 646 C CA . LYS A 1 82 ? 4.642 -3.837 8.648 1.00 96.81 82 LYS A CA 1
ATOM 647 C C . LYS A 1 82 ? 3.188 -4.277 8.462 1.00 96.81 82 LYS A C 1
ATOM 649 O O . LYS A 1 82 ? 2.320 -3.459 8.197 1.00 96.81 82 LYS A O 1
ATOM 654 N N . GLY A 1 83 ? 2.906 -5.563 8.664 1.00 96.62 83 GLY A N 1
ATOM 655 C CA . GLY A 1 83 ? 1.549 -6.109 8.546 1.00 96.62 83 GLY A CA 1
ATOM 656 C C . GLY A 1 83 ? 1.214 -6.715 7.183 1.00 96.62 83 GLY A C 1
ATOM 657 O O . GLY A 1 83 ? 0.160 -7.343 7.075 1.00 96.62 83 GLY A O 1
ATOM 658 N N . ILE A 1 84 ? 2.103 -6.606 6.193 1.00 98.06 84 ILE A N 1
ATOM 659 C CA . ILE A 1 84 ? 2.056 -7.422 4.978 1.00 98.06 84 ILE A CA 1
ATOM 660 C C . ILE A 1 84 ? 2.614 -8.812 5.287 1.00 98.06 84 ILE A C 1
ATOM 662 O O . ILE A 1 84 ? 3.619 -8.953 5.978 1.00 98.06 84 ILE A O 1
ATOM 666 N N . LYS A 1 85 ? 1.921 -9.849 4.820 1.00 97.62 85 LYS A N 1
ATOM 667 C CA . LYS A 1 85 ? 2.304 -11.259 4.999 1.00 97.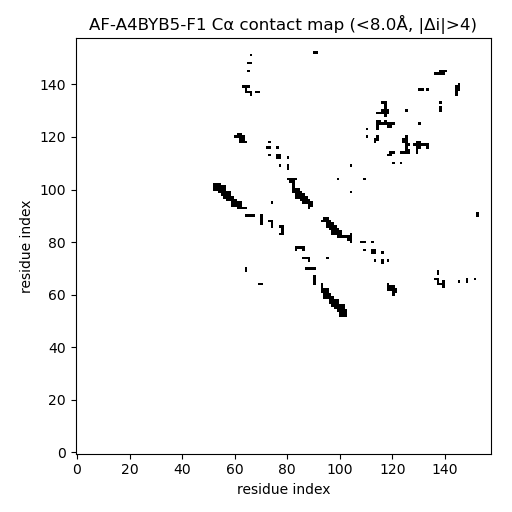62 85 LYS A CA 1
ATOM 668 C C . LYS A 1 85 ? 2.821 -11.887 3.715 1.00 97.62 85 LYS A C 1
ATOM 670 O O . LYS A 1 85 ? 3.549 -12.869 3.764 1.00 97.62 85 LYS A O 1
ATOM 675 N N . PHE A 1 86 ? 2.387 -11.348 2.584 1.00 98.06 86 PHE A N 1
ATOM 676 C CA . PHE A 1 86 ? 2.679 -11.865 1.262 1.00 98.06 86 PHE A CA 1
ATOM 677 C C . PHE A 1 86 ? 2.516 -10.747 0.241 1.00 98.06 86 PHE A C 1
ATOM 679 O O . PHE A 1 86 ? 1.574 -9.960 0.365 1.00 98.06 86 PHE A O 1
ATOM 686 N N . ALA A 1 87 ? 3.396 -10.708 -0.753 1.00 98.31 87 ALA A N 1
ATOM 687 C CA . ALA A 1 87 ? 3.306 -9.817 -1.897 1.00 98.31 87 ALA A CA 1
ATOM 688 C C . ALA A 1 87 ? 3.959 -10.492 -3.109 1.00 98.31 87 ALA A C 1
ATOM 690 O O . ALA A 1 87 ? 5.104 -10.926 -3.004 1.00 98.31 87 ALA A O 1
ATOM 691 N N . ILE A 1 88 ? 3.239 -10.572 -4.228 1.00 98.31 88 ILE A N 1
ATOM 692 C CA . ILE A 1 88 ? 3.781 -10.991 -5.526 1.00 98.31 88 ILE A CA 1
ATOM 693 C C . ILE A 1 88 ? 3.316 -10.013 -6.594 1.00 98.31 88 ILE A C 1
ATOM 695 O O . ILE A 1 88 ? 2.116 -9.756 -6.708 1.00 98.31 88 ILE A O 1
ATOM 699 N N . TRP A 1 89 ? 4.257 -9.507 -7.384 1.00 98.44 89 TRP A N 1
ATOM 700 C CA . TRP A 1 89 ? 3.978 -8.686 -8.555 1.00 98.44 89 TRP A CA 1
ATOM 701 C C . TRP A 1 89 ? 4.231 -9.474 -9.839 1.00 98.44 89 TRP A C 1
ATOM 703 O O . TRP A 1 89 ? 5.239 -10.177 -9.982 1.00 98.44 89 TRP A O 1
ATOM 713 N N . ASP A 1 90 ? 3.306 -9.361 -10.782 1.00 96.50 90 ASP A N 1
ATOM 714 C CA . ASP A 1 90 ? 3.418 -9.998 -12.087 1.00 96.50 90 ASP A CA 1
ATOM 715 C C . ASP A 1 90 ? 3.872 -8.992 -13.150 1.00 96.50 90 ASP A C 1
ATOM 717 O O . ASP A 1 90 ? 3.256 -7.943 -13.326 1.00 96.50 90 ASP A O 1
ATOM 721 N N . VAL A 1 91 ? 4.947 -9.335 -13.866 1.00 92.56 91 VAL A N 1
ATOM 722 C CA . VAL A 1 91 ? 5.566 -8.469 -14.883 1.00 92.56 91 VAL A CA 1
ATOM 723 C C . VAL A 1 91 ? 4.677 -8.301 -16.113 1.00 92.56 91 VAL A C 1
ATOM 725 O O . VAL A 1 91 ? 4.774 -7.293 -16.792 1.00 92.56 91 VAL A O 1
ATOM 728 N N . LYS A 1 92 ? 3.808 -9.265 -16.416 1.00 89.44 92 LYS A N 1
ATOM 729 C CA . LYS A 1 92 ? 2.955 -9.232 -17.607 1.00 89.44 92 LYS A CA 1
ATOM 730 C C . LYS A 1 92 ? 1.650 -8.511 -17.343 1.00 89.44 92 LYS A C 1
ATOM 732 O O . LYS A 1 92 ? 1.160 -7.788 -18.199 1.00 89.44 92 LYS A O 1
ATOM 737 N N . THR A 1 93 ? 1.050 -8.768 -16.183 1.00 94.88 93 THR A N 1
ATOM 738 C CA . THR A 1 93 ? -0.268 -8.210 -15.856 1.00 94.88 93 THR A CA 1
ATOM 739 C C . THR A 1 93 ? -0.176 -6.918 -15.053 1.00 94.88 93 THR A C 1
ATOM 741 O O . THR A 1 93 ? -1.212 -6.333 -14.751 1.00 94.88 93 THR A O 1
ATOM 744 N N . HIS A 1 94 ? 1.029 -6.541 -14.615 1.00 96.12 94 HIS A N 1
ATOM 745 C CA . HIS A 1 94 ? 1.310 -5.404 -13.732 1.00 96.12 94 HIS A CA 1
ATOM 746 C C . HIS A 1 94 ? 0.526 -5.436 -12.407 1.00 96.12 94 HIS A C 1
ATOM 748 O O . HIS A 1 94 ? 0.364 -4.419 -11.731 1.00 96.12 94 HIS A O 1
ATOM 754 N N . GLN A 1 9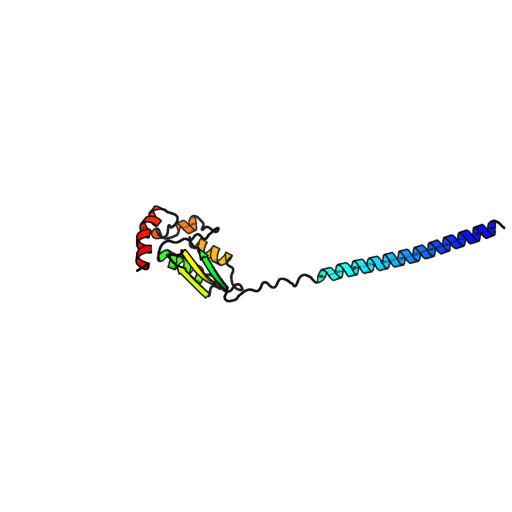5 ? 0.042 -6.614 -11.998 1.00 97.88 95 GLN A N 1
ATOM 755 C CA . GLN A 1 95 ? -0.777 -6.771 -10.795 1.00 97.88 95 GLN A CA 1
ATOM 756 C C . GLN A 1 95 ? 0.088 -7.124 -9.595 1.00 97.88 95 GLN A C 1
ATOM 758 O O . GLN A 1 95 ? 0.803 -8.127 -9.603 1.00 97.88 95 GLN A O 1
ATOM 763 N N . LEU A 1 96 ? -0.052 -6.344 -8.526 1.00 98.56 96 LEU A N 1
ATOM 764 C CA . LEU A 1 96 ? 0.469 -6.671 -7.209 1.00 98.56 96 LEU A CA 1
ATOM 765 C C . LEU A 1 96 ? -0.614 -7.381 -6.390 1.00 98.56 96 LEU A C 1
ATOM 767 O O . LEU A 1 96 ? -1.605 -6.770 -5.990 1.00 98.56 96 LEU A O 1
ATOM 771 N N . ASN A 1 97 ? -0.396 -8.657 -6.085 1.00 98.44 97 ASN A N 1
ATOM 772 C CA . ASN A 1 97 ? -1.247 -9.463 -5.216 1.00 98.44 97 ASN A CA 1
ATOM 773 C C . ASN A 1 97 ? -0.677 -9.494 -3.797 1.00 98.44 97 ASN A C 1
ATOM 775 O O . ASN A 1 97 ? 0.462 -9.913 -3.591 1.00 98.44 97 ASN A O 1
ATOM 779 N N . VAL A 1 98 ? -1.471 -9.085 -2.808 1.00 98.44 98 VAL A N 1
ATOM 780 C CA . VAL A 1 98 ? -1.019 -8.880 -1.426 1.00 98.44 98 VAL A CA 1
ATOM 781 C C . VAL A 1 98 ? -1.962 -9.536 -0.430 1.00 98.44 98 VAL A C 1
ATOM 783 O O . VAL A 1 98 ? -3.183 -9.462 -0.567 1.00 98.44 98 VAL A O 1
ATOM 786 N N . ILE A 1 99 ? -1.391 -10.122 0.625 1.00 98.12 99 ILE A N 1
ATOM 787 C CA . ILE A 1 99 ? -2.131 -10.502 1.833 1.00 98.12 99 ILE A CA 1
ATOM 788 C C . ILE A 1 99 ? -1.697 -9.576 2.966 1.00 98.12 99 ILE A C 1
ATOM 790 O O . ILE A 1 99 ? -0.548 -9.640 3.413 1.00 98.12 99 ILE A O 1
ATOM 794 N N . LEU A 1 100 ? -2.611 -8.739 3.460 1.00 97.31 100 LEU A N 1
ATOM 795 C CA . LEU A 1 100 ? -2.343 -7.818 4.566 1.00 97.31 100 LEU A CA 1
ATOM 796 C C . LEU A 1 100 ? -3.202 -8.085 5.801 1.00 97.31 100 LEU A C 1
ATOM 798 O O . LEU A 1 100 ? -4.309 -8.624 5.740 1.00 97.31 100 LEU A O 1
ATOM 802 N N . ASN A 1 101 ? -2.681 -7.653 6.943 1.00 97.62 101 ASN A N 1
ATOM 803 C CA . ASN A 1 101 ? -3.432 -7.521 8.177 1.00 97.62 101 ASN A CA 1
ATOM 804 C C . ASN A 1 101 ? -3.906 -6.069 8.342 1.00 97.62 101 ASN A C 1
ATOM 806 O O . ASN A 1 101 ? -3.118 -5.193 8.701 1.00 97.62 101 ASN A O 1
ATOM 810 N N . GLU A 1 102 ? -5.203 -5.837 8.151 1.00 95.56 102 GLU A N 1
ATOM 811 C CA . GLU A 1 102 ? -5.838 -4.513 8.220 1.00 95.56 102 GLU A CA 1
ATOM 812 C C . GLU A 1 102 ? -5.856 -3.906 9.633 1.00 95.56 102 GLU A C 1
ATOM 814 O O . GLU A 1 102 ? -6.227 -2.746 9.803 1.00 95.56 102 GLU A O 1
ATOM 819 N N . GLN A 1 103 ? -5.468 -4.681 10.652 1.00 94.75 103 GLN A N 1
ATOM 820 C CA . GLN A 1 103 ? -5.264 -4.212 12.028 1.00 94.75 103 GLN A CA 1
ATOM 821 C C . GLN A 1 103 ? -3.864 -3.619 12.238 1.00 94.75 103 GLN A C 1
ATOM 823 O O . GLN A 1 103 ? -3.617 -2.974 13.252 1.00 94.75 103 GLN A O 1
ATOM 828 N N . LYS A 1 104 ? -2.924 -3.882 11.319 1.00 96.38 104 LYS A N 1
ATOM 829 C CA . LYS A 1 104 ? -1.518 -3.452 11.415 1.00 96.38 104 LYS A CA 1
ATOM 830 C C . LYS A 1 104 ? -1.132 -2.419 10.361 1.00 96.38 104 LYS A C 1
ATOM 832 O O . LYS A 1 104 ? -0.190 -1.671 10.592 1.00 96.38 104 LYS A O 1
ATOM 837 N N . THR A 1 105 ? -1.815 -2.405 9.220 1.00 96.75 105 THR A N 1
ATOM 838 C CA . THR A 1 105 ? -1.551 -1.475 8.118 1.00 96.75 105 THR A CA 1
ATOM 839 C C . THR A 1 105 ? -2.810 -1.213 7.296 1.00 96.75 105 THR A C 1
ATOM 841 O O . THR A 1 105 ? -3.843 -1.854 7.494 1.00 96.75 105 THR A O 1
ATOM 844 N N . SER A 1 106 ? -2.724 -0.254 6.380 1.00 95.94 106 SER A N 1
ATOM 845 C CA . SER A 1 106 ? -3.792 0.128 5.461 1.00 95.94 106 SER A CA 1
ATOM 846 C C . SER A 1 106 ? -3.325 0.024 4.011 1.00 95.94 106 SER A C 1
ATOM 848 O O . SER A 1 106 ? -2.125 0.065 3.729 1.00 95.94 106 SER A O 1
ATOM 850 N N . LEU A 1 107 ? -4.279 -0.058 3.078 1.00 95.38 107 LEU A N 1
ATOM 851 C CA . LEU A 1 107 ? -3.968 -0.008 1.649 1.00 95.38 107 LEU A CA 1
ATOM 852 C C . LEU A 1 107 ? -3.252 1.301 1.279 1.00 95.38 107 LEU A C 1
ATOM 854 O O . LEU A 1 107 ? -2.323 1.276 0.482 1.00 95.38 107 LEU A O 1
ATOM 858 N N . THR A 1 108 ? -3.628 2.424 1.897 1.00 96.19 108 THR A N 1
ATOM 859 C CA . THR A 1 108 ? -2.971 3.720 1.682 1.00 96.19 108 THR A CA 1
ATOM 860 C C . THR A 1 108 ? -1.501 3.674 2.085 1.00 96.19 108 THR A C 1
ATOM 862 O O . THR A 1 108 ? -0.651 4.031 1.283 1.00 96.19 108 THR A O 1
ATOM 865 N N . THR A 1 109 ? -1.184 3.153 3.275 1.00 97.31 109 THR A N 1
ATOM 866 C CA . THR A 1 109 ? 0.205 3.013 3.750 1.00 97.31 109 THR A CA 1
ATOM 867 C C . THR A 1 109 ? 1.043 2.154 2.803 1.00 97.31 109 THR A C 1
ATOM 869 O O . THR A 1 109 ? 2.175 2.507 2.485 1.00 97.31 109 THR A O 1
ATOM 872 N N . LEU A 1 110 ? 0.481 1.042 2.322 1.00 97.81 110 LEU A N 1
ATOM 873 C CA . LEU A 1 110 ? 1.144 0.187 1.339 1.00 97.81 110 LEU A CA 1
ATOM 874 C C . LEU A 1 110 ? 1.413 0.936 0.024 1.00 97.81 110 LEU A C 1
ATOM 876 O O . LEU A 1 110 ? 2.536 0.900 -0.473 1.00 97.81 110 LEU A O 1
ATOM 880 N N . LYS A 1 111 ? 0.408 1.638 -0.515 1.00 97.88 111 LYS A N 1
ATOM 881 C CA . LYS A 1 111 ? 0.545 2.438 -1.741 1.00 97.88 111 LYS A CA 1
ATOM 882 C C . LYS A 1 111 ? 1.606 3.529 -1.595 1.00 97.88 111 LYS A C 1
ATOM 884 O O . LYS A 1 111 ? 2.440 3.678 -2.480 1.00 97.88 111 LYS A O 1
ATOM 889 N N . THR A 1 112 ? 1.634 4.222 -0.456 1.00 98.00 112 THR A N 1
ATOM 890 C CA . THR A 1 112 ? 2.666 5.217 -0.135 1.00 98.00 112 THR A CA 1
ATOM 891 C C . THR A 1 112 ? 4.068 4.616 -0.180 1.00 98.00 112 THR A C 1
ATOM 893 O O . THR A 1 112 ? 4.952 5.200 -0.796 1.00 98.00 112 THR A O 1
ATOM 896 N N . ASN A 1 113 ? 4.276 3.436 0.408 1.00 98.00 113 ASN A N 1
ATOM 897 C CA . ASN A 1 113 ? 5.595 2.798 0.430 1.00 98.00 113 ASN A CA 1
ATOM 898 C C . ASN A 1 113 ? 6.050 2.308 -0.952 1.00 98.00 113 ASN A C 1
ATOM 900 O O . ASN A 1 113 ? 7.237 2.371 -1.262 1.00 98.00 113 ASN A O 1
ATOM 904 N N . ILE A 1 114 ? 5.122 1.837 -1.787 1.00 98.38 114 ILE A N 1
ATOM 905 C CA . ILE A 1 114 ? 5.416 1.442 -3.172 1.00 98.38 114 ILE A CA 1
ATOM 906 C C . ILE A 1 114 ? 5.781 2.672 -4.016 1.00 98.38 114 ILE A C 1
ATOM 908 O O . ILE A 1 114 ? 6.789 2.650 -4.719 1.00 98.38 114 ILE A O 1
ATOM 912 N N . ALA A 1 115 ? 5.029 3.765 -3.887 1.00 98.25 115 ALA A N 1
ATOM 913 C CA . ALA A 1 115 ? 5.331 5.016 -4.578 1.00 98.25 115 ALA A CA 1
ATOM 914 C C . ALA A 1 115 ? 6.654 5.637 -4.117 1.00 98.25 115 ALA A C 1
ATOM 916 O O . ALA A 1 115 ? 7.423 6.130 -4.935 1.00 98.25 115 ALA A O 1
ATOM 917 N N . ALA A 1 116 ? 6.973 5.545 -2.823 1.00 98.19 116 ALA A N 1
ATOM 918 C CA . ALA A 1 116 ? 8.272 5.952 -2.291 1.00 98.19 116 ALA A CA 1
ATOM 919 C C . ALA A 1 116 ? 9.435 5.108 -2.847 1.00 98.19 116 ALA A C 1
ATOM 921 O O . ALA A 1 116 ? 10.571 5.568 -2.862 1.00 98.19 116 ALA A O 1
ATOM 922 N N . ALA A 1 117 ? 9.162 3.893 -3.335 1.00 97.88 117 ALA A N 1
ATOM 923 C CA . ALA A 1 117 ? 10.126 3.072 -4.066 1.00 97.88 117 ALA A CA 1
ATOM 924 C C . ALA A 1 117 ? 10.194 3.404 -5.574 1.00 97.88 117 ALA A C 1
ATOM 926 O O . ALA A 1 117 ? 10.861 2.686 -6.319 1.00 97.88 117 ALA A O 1
ATOM 927 N N . GLY A 1 118 ? 9.504 4.459 -6.021 1.00 98.06 118 GLY A N 1
ATOM 928 C CA . GLY A 1 118 ? 9.549 4.976 -7.389 1.00 98.06 118 GLY A CA 1
ATOM 929 C C . GLY A 1 118 ? 8.523 4.375 -8.349 1.00 98.06 118 GLY A C 1
ATOM 930 O O . GLY A 1 118 ? 8.659 4.552 -9.558 1.00 98.06 118 GLY A O 1
ATOM 931 N N . HIS A 1 119 ? 7.509 3.663 -7.850 1.00 98.38 119 HIS A N 1
ATOM 932 C CA . HIS A 1 119 ? 6.517 2.975 -8.683 1.00 98.38 119 HIS A CA 1
ATOM 933 C C . HIS A 1 119 ? 5.124 3.602 -8.590 1.00 98.38 119 HIS A C 1
ATOM 935 O O . HIS A 1 119 ? 4.556 3.731 -7.505 1.00 98.38 119 HIS A O 1
ATOM 941 N N . ASP A 1 120 ? 4.568 3.958 -9.742 1.00 98.25 120 ASP A N 1
ATOM 942 C CA . ASP A 1 120 ? 3.232 4.518 -9.860 1.00 98.25 120 ASP A CA 1
ATOM 943 C C . ASP A 1 120 ? 2.161 3.461 -9.618 1.00 98.25 120 ASP A C 1
ATOM 945 O O . ASP A 1 120 ? 2.320 2.270 -9.881 1.00 98.25 120 ASP A O 1
ATOM 949 N N . ILE A 1 121 ? 1.042 3.924 -9.080 1.00 97.88 121 ILE A N 1
ATOM 950 C CA . ILE A 1 121 ? -0.168 3.147 -8.863 1.00 97.88 121 ILE A CA 1
ATOM 951 C C . ILE A 1 121 ? -1.316 3.943 -9.471 1.00 97.88 121 ILE A C 1
ATOM 953 O O . ILE A 1 121 ? -1.311 5.179 -9.467 1.00 97.88 121 ILE A O 1
ATOM 957 N N . LYS A 1 122 ? -2.362 3.257 -9.933 1.00 92.56 122 LYS A N 1
ATOM 958 C CA . LYS A 1 122 ? -3.566 3.925 -10.438 1.00 92.56 122 LYS A CA 1
ATOM 959 C C . LYS A 1 122 ? -4.089 4.962 -9.432 1.00 92.56 122 LYS A C 1
ATOM 961 O O . LYS A 1 122 ? -4.470 4.621 -8.307 1.00 92.56 122 LYS A O 1
ATOM 966 N N . ASN A 1 123 ? -4.127 6.223 -9.868 1.00 90.00 123 ASN A N 1
ATOM 967 C CA . ASN A 1 123 ? -4.517 7.407 -9.089 1.00 90.00 123 ASN A CA 1
ATOM 968 C C . ASN A 1 123 ? -3.616 7.730 -7.874 1.00 90.00 123 ASN A C 1
ATOM 970 O O . ASN A 1 123 ? -4.045 8.448 -6.973 1.00 90.00 123 ASN A O 1
ATOM 974 N N . PHE A 1 124 ? -2.392 7.202 -7.817 1.00 95.12 124 PHE A N 1
ATOM 975 C CA . PHE A 1 124 ? -1.419 7.479 -6.761 1.00 95.12 124 PHE A CA 1
ATOM 976 C C . PHE A 1 124 ? 0.005 7.394 -7.329 1.00 95.12 124 PHE A C 1
ATOM 978 O O . PHE A 1 124 ? 0.575 6.310 -7.441 1.00 95.12 124 PHE A O 1
ATOM 985 N N . LYS A 1 125 ? 0.566 8.540 -7.723 1.00 96.38 125 LYS A N 1
ATOM 986 C CA . LYS A 1 125 ? 1.877 8.603 -8.381 1.00 96.38 125 LYS A CA 1
ATOM 987 C C . LYS A 1 125 ? 3.031 8.724 -7.387 1.00 96.38 125 LYS A C 1
ATOM 989 O O . LYS A 1 125 ? 2.898 9.373 -6.350 1.00 96.38 125 LYS A O 1
ATOM 994 N N . ALA A 1 126 ? 4.163 8.126 -7.740 1.00 97.69 126 ALA A N 1
ATOM 995 C CA . ALA A 1 126 ? 5.458 8.401 -7.141 1.00 97.69 126 ALA A CA 1
ATOM 996 C C . ALA A 1 126 ? 5.888 9.842 -7.434 1.00 97.69 126 ALA A C 1
ATOM 998 O O . ALA A 1 126 ? 5.566 10.393 -8.493 1.00 97.69 126 ALA A O 1
ATOM 999 N N . THR A 1 127 ? 6.626 10.440 -6.496 1.00 98.25 127 THR A N 1
ATOM 1000 C CA . THR A 1 127 ? 7.241 11.750 -6.728 1.00 98.25 127 THR A CA 1
ATOM 1001 C C . THR A 1 127 ? 8.313 11.635 -7.806 1.00 98.25 127 THR A C 1
ATOM 1003 O O . THR A 1 127 ? 8.847 10.547 -8.045 1.00 98.25 127 THR A O 1
ATOM 1006 N N . GLU A 1 128 ? 8.646 12.750 -8.452 1.00 97.75 128 GLU A N 1
ATOM 1007 C CA . GLU A 1 128 ? 9.680 12.755 -9.488 1.00 97.75 128 GLU A CA 1
ATOM 1008 C C . GLU A 1 128 ? 11.041 12.329 -8.927 1.00 97.75 128 GLU A C 1
ATOM 1010 O O . GLU A 1 128 ? 11.779 11.615 -9.595 1.00 97.75 128 GLU A O 1
ATOM 1015 N N . GLU A 1 129 ? 11.348 12.663 -7.671 1.00 97.81 129 GLU A N 1
ATOM 1016 C CA . GLU A 1 129 ? 12.584 12.247 -7.003 1.00 97.81 129 GLU A CA 1
ATOM 1017 C C . GLU A 1 129 ? 12.614 10.733 -6.762 1.00 97.81 129 GLU A C 1
ATOM 1019 O O . GLU A 1 129 ? 13.623 10.075 -7.024 1.00 97.81 129 GLU A O 1
ATOM 1024 N N . ALA A 1 130 ? 11.503 10.158 -6.285 1.00 98.00 130 ALA A N 1
ATOM 1025 C CA . ALA A 1 130 ? 11.398 8.719 -6.068 1.00 98.00 130 ALA A CA 1
ATOM 1026 C C . ALA A 1 130 ? 11.481 7.957 -7.397 1.00 98.00 130 ALA A C 1
ATOM 1028 O O . ALA A 1 130 ? 12.194 6.957 -7.487 1.00 98.00 130 ALA A O 1
ATOM 1029 N N . TYR A 1 131 ? 10.803 8.451 -8.436 1.00 98.06 131 TYR A N 1
ATOM 1030 C CA . TYR A 1 131 ? 10.885 7.899 -9.784 1.00 98.06 131 TYR A CA 1
ATOM 1031 C C . TYR A 1 131 ? 12.310 7.999 -10.343 1.00 98.06 131 TYR A C 1
ATOM 1033 O O . TYR A 1 131 ? 12.853 6.995 -10.783 1.00 98.06 131 TYR A O 1
ATOM 1041 N N . ALA A 1 132 ? 12.978 9.148 -10.233 1.00 96.75 132 ALA A N 1
ATOM 1042 C CA . ALA A 1 132 ? 14.350 9.335 -10.710 1.00 96.75 132 ALA A CA 1
ATOM 1043 C C . ALA A 1 132 ? 15.380 8.441 -9.992 1.00 96.75 132 ALA A C 1
ATOM 1045 O O . ALA A 1 132 ? 16.442 8.161 -10.544 1.00 96.75 132 ALA A O 1
ATOM 1046 N N . SER A 1 133 ? 15.073 7.970 -8.778 1.00 96.44 133 SER A N 1
ATOM 1047 C CA . SER A 1 133 ? 15.938 7.058 -8.018 1.00 96.44 133 SER A CA 1
ATOM 1048 C C . SER A 1 133 ? 15.907 5.604 -8.508 1.00 96.44 133 SER A C 1
ATOM 1050 O O . SER A 1 133 ? 16.734 4.786 -8.085 1.00 96.44 133 SER A O 1
ATOM 1052 N N . VAL A 1 134 ? 14.954 5.244 -9.377 1.00 96.12 134 VAL A N 1
ATOM 1053 C CA . VAL A 1 134 ? 14.901 3.893 -9.938 1.00 96.12 134 VAL A CA 1
ATOM 1054 C C . VAL A 1 134 ? 16.076 3.665 -10.889 1.00 96.12 134 VAL A C 1
ATOM 1056 O O . VAL A 1 134 ? 16.640 4.584 -11.473 1.00 96.12 134 VAL A O 1
ATOM 1059 N N . HIS A 1 135 ? 16.455 2.401 -11.062 1.00 95.19 135 HIS A N 1
ATOM 1060 C CA . HIS A 1 135 ? 17.468 2.035 -12.052 1.00 95.19 135 HIS A CA 1
ATOM 1061 C C . HIS A 1 135 ? 17.038 2.485 -13.467 1.00 95.19 135 HIS A C 1
ATOM 1063 O O . HIS A 1 135 ? 15.846 2.404 -13.756 1.00 95.19 135 HIS A O 1
ATOM 1069 N N . PRO A 1 136 ? 17.952 2.869 -14.380 1.00 93.19 136 PRO A N 1
ATOM 1070 C CA . PRO A 1 136 ? 17.584 3.329 -15.726 1.00 93.19 136 PRO A CA 1
ATOM 1071 C C . PRO A 1 136 ? 16.665 2.376 -16.511 1.00 93.19 136 PRO A C 1
ATOM 1073 O O . PRO A 1 136 ? 15.734 2.819 -17.171 1.00 93.19 136 PRO A O 1
ATOM 1076 N N . CYS A 1 137 ? 16.847 1.056 -16.369 1.00 90.62 137 CYS A N 1
ATOM 1077 C CA . CYS A 1 137 ? 15.956 0.061 -16.993 1.00 90.62 137 CYS A CA 1
ATOM 1078 C C . CYS A 1 137 ? 14.548 -0.023 -16.373 1.00 90.62 137 CYS A C 1
ATOM 1080 O O . CYS A 1 137 ? 13.705 -0.758 -16.864 1.00 90.62 137 CYS A O 1
ATOM 1082 N N . CYS A 1 138 ? 14.295 0.667 -15.263 1.00 93.81 138 CYS A N 1
ATOM 1083 C CA . CYS A 1 138 ? 13.008 0.705 -14.572 1.00 93.81 138 CYS A CA 1
ATOM 1084 C C . CYS A 1 138 ? 12.209 1.972 -14.895 1.00 93.81 138 CYS A C 1
ATOM 1086 O O . CYS A 1 138 ? 11.175 2.185 -14.267 1.00 93.81 138 CYS A O 1
ATOM 1088 N N . MET A 1 139 ? 12.674 2.812 -15.822 1.00 95.25 139 MET A N 1
ATOM 1089 C CA . MET A 1 139 ? 12.026 4.071 -16.196 1.00 95.25 139 MET A CA 1
ATOM 1090 C C . MET A 1 139 ? 10.772 3.817 -17.050 1.00 95.25 139 MET A C 1
ATOM 1092 O O . MET A 1 139 ? 10.723 4.133 -18.233 1.00 95.25 139 MET A O 1
ATOM 1096 N N . TYR A 1 140 ? 9.740 3.232 -16.441 1.00 94.88 140 TYR A N 1
ATOM 1097 C CA . TYR A 1 140 ? 8.502 2.788 -17.096 1.00 94.88 140 TYR A CA 1
ATOM 1098 C C . TYR A 1 140 ? 7.640 3.922 -17.675 1.00 94.88 140 TYR A C 1
ATOM 1100 O O . TYR A 1 140 ? 6.719 3.649 -18.438 1.00 94.88 140 TYR A O 1
ATOM 1108 N N . ARG A 1 141 ? 7.913 5.189 -17.331 1.00 95.69 141 ARG A N 1
ATOM 1109 C CA . ARG A 1 141 ? 7.255 6.352 -17.952 1.00 95.69 141 ARG A CA 1
ATOM 1110 C C . ARG A 1 141 ? 7.9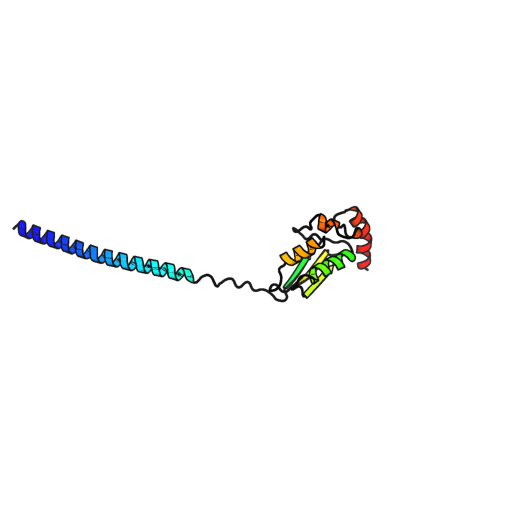34 6.769 -19.264 1.00 95.69 141 ARG A C 1
ATOM 1112 O O . ARG A 1 141 ? 7.359 7.556 -20.010 1.00 95.69 141 ARG A O 1
ATOM 1119 N N . ASP A 1 142 ? 9.146 6.280 -19.542 1.00 95.56 142 ASP A N 1
ATOM 1120 C CA . ASP A 1 142 ? 9.877 6.584 -20.773 1.00 95.56 142 ASP A CA 1
ATOM 1121 C C . ASP A 1 142 ? 9.513 5.588 -21.878 1.00 95.56 142 ASP A C 1
ATOM 1123 O O . ASP A 1 142 ? 9.856 4.407 -21.823 1.00 95.56 142 ASP A O 1
ATOM 1127 N N . SER A 1 143 ? 8.856 6.093 -22.923 1.00 93.00 143 SER A N 1
ATOM 1128 C CA . SER A 1 143 ? 8.461 5.308 -24.097 1.00 93.00 143 SER A CA 1
ATOM 1129 C C . SER A 1 143 ? 9.605 4.529 -24.756 1.00 93.00 143 SER A C 1
ATOM 1131 O O . SER A 1 143 ? 9.374 3.415 -25.215 1.00 93.00 143 SER A O 1
ATOM 1133 N N . LYS A 1 144 ? 10.835 5.062 -24.785 1.00 92.56 144 LYS A N 1
ATOM 1134 C CA . LYS A 1 144 ? 11.980 4.375 -25.400 1.00 92.56 144 LYS A CA 1
ATOM 1135 C C . LYS A 1 144 ? 12.353 3.141 -24.593 1.00 92.56 144 LYS A C 1
ATOM 1137 O O . LYS A 1 144 ? 12.480 2.056 -25.144 1.00 92.56 144 LYS A O 1
ATOM 1142 N N . ILE A 1 145 ? 12.423 3.310 -23.275 1.00 91.88 145 ILE A N 1
ATOM 1143 C CA . ILE A 1 145 ? 12.718 2.220 -22.349 1.00 91.88 145 ILE A CA 1
ATOM 1144 C C . ILE A 1 145 ? 11.610 1.167 -22.400 1.00 91.88 145 ILE A C 1
ATOM 1146 O O . ILE A 1 145 ? 11.908 -0.022 -22.382 1.00 91.88 145 ILE A O 1
ATOM 1150 N N . VAL A 1 146 ? 10.342 1.569 -22.507 1.00 91.00 146 VAL A N 1
ATOM 1151 C CA . VAL A 1 146 ? 9.222 0.625 -22.654 1.00 91.00 146 VAL A CA 1
ATOM 1152 C C . VAL A 1 146 ? 9.367 -0.221 -23.924 1.00 91.00 146 VAL A C 1
ATOM 1154 O O . VAL A 1 146 ? 9.263 -1.444 -23.839 1.00 91.00 146 VAL A O 1
ATOM 1157 N N . ILE A 1 147 ? 9.664 0.403 -25.069 1.00 89.00 147 ILE A N 1
ATOM 1158 C CA . ILE A 1 147 ? 9.852 -0.295 -26.353 1.00 89.00 147 ILE A CA 1
ATOM 1159 C C . ILE A 1 147 ? 11.005 -1.305 -26.263 1.00 89.00 147 ILE A C 1
ATOM 1161 O O . ILE A 1 147 ? 10.856 -2.450 -26.693 1.00 89.00 147 ILE A O 1
ATOM 1165 N N . ASP A 1 148 ? 12.118 -0.930 -25.628 1.00 87.06 148 ASP A N 1
ATOM 1166 C CA . ASP A 1 148 ? 13.276 -1.816 -25.445 1.00 87.06 148 ASP A CA 1
ATOM 1167 C C . ASP A 1 148 ? 12.936 -3.087 -24.639 1.00 87.06 148 ASP A C 1
ATOM 1169 O O . ASP A 1 148 ? 13.578 -4.127 -24.804 1.00 87.06 148 ASP A O 1
ATOM 1173 N N . HIS A 1 149 ? 11.893 -3.041 -23.801 1.00 84.94 149 HIS A N 1
ATOM 1174 C CA . HIS A 1 149 ? 11.449 -4.167 -22.972 1.00 84.94 149 HIS A CA 1
ATOM 1175 C C . HIS A 1 149 ? 10.303 -4.991 -23.590 1.00 84.94 149 HIS A C 1
ATOM 1177 O O . HIS A 1 149 ? 9.951 -6.045 -23.051 1.00 84.94 149 HIS A O 1
ATOM 1183 N N . GLU A 1 150 ? 9.754 -4.608 -24.750 1.00 77.06 150 GLU A N 1
ATOM 1184 C CA . GLU A 1 150 ? 8.682 -5.369 -25.421 1.00 77.06 150 GLU A CA 1
ATOM 1185 C C . GLU A 1 150 ? 9.104 -6.804 -25.792 1.00 77.06 150 GLU A C 1
ATOM 1187 O O . GLU A 1 150 ? 8.271 -7.715 -25.862 1.00 77.06 150 GLU A O 1
ATOM 1192 N N . GLY A 1 151 ? 10.402 -7.035 -26.016 1.00 65.56 151 GLY A N 1
ATOM 1193 C CA . GLY A 1 151 ? 10.958 -8.358 -26.313 1.00 65.56 151 GLY A CA 1
ATOM 1194 C C . GLY A 1 151 ? 11.047 -9.290 -25.098 1.00 65.56 151 GLY A C 1
ATOM 1195 O O . GLY A 1 151 ? 10.918 -10.509 -25.243 1.00 65.56 151 GLY A O 1
ATOM 1196 N N . GLU A 1 152 ? 11.226 -8.745 -23.893 1.00 59.38 152 GLU A N 1
ATOM 1197 C CA . GLU A 1 152 ? 11.394 -9.533 -22.664 1.00 59.38 152 GLU A CA 1
ATOM 1198 C C . GLU A 1 152 ? 10.065 -10.109 -22.158 1.00 59.38 152 GLU A C 1
ATOM 1200 O O . GLU A 1 152 ? 10.019 -11.243 -21.673 1.00 59.38 152 GLU A O 1
ATOM 1205 N N . LEU A 1 153 ? 8.963 -9.381 -22.363 1.00 57.16 153 LEU A N 1
ATOM 1206 C CA . LEU A 1 153 ? 7.611 -9.816 -21.996 1.00 57.16 153 LEU A CA 1
ATOM 1207 C C . LEU A 1 153 ? 7.148 -11.047 -22.797 1.00 57.16 153 LEU A C 1
ATOM 1209 O O . LEU A 1 153 ? 6.389 -11.876 -22.290 1.00 57.16 153 LEU A O 1
ATOM 1213 N N . LYS A 1 154 ? 7.646 -11.214 -24.031 1.00 52.94 154 LYS A N 1
ATOM 1214 C CA . LYS A 1 154 ? 7.290 -12.334 -24.919 1.00 52.94 154 LYS A CA 1
ATOM 1215 C C . LYS A 1 154 ? 7.941 -13.662 -24.510 1.00 52.94 154 LYS A C 1
ATOM 1217 O O . LYS A 1 154 ? 7.326 -14.707 -24.698 1.00 52.94 154 LYS A O 1
ATOM 1222 N N . LYS A 1 155 ? 9.137 -1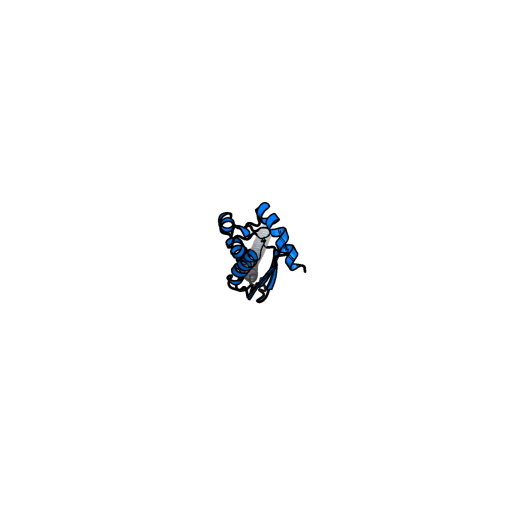3.649 -23.903 1.00 53.94 155 LYS A N 1
ATOM 1223 C CA . LYS A 1 155 ? 9.870 -14.877 -23.512 1.00 53.94 155 LYS A CA 1
ATOM 1224 C C . LYS A 1 155 ? 9.222 -15.668 -22.380 1.00 53.94 155 LYS A C 1
ATOM 1226 O O . LYS A 1 155 ? 9.482 -16.854 -22.256 1.00 53.94 155 LYS A O 1
ATOM 1231 N N . GLN A 1 156 ? 8.387 -15.041 -21.559 1.00 53.91 156 GLN A N 1
ATOM 1232 C CA . GLN A 1 156 ? 7.705 -15.736 -20.467 1.00 53.91 156 GLN A CA 1
ATOM 1233 C C . GLN A 1 156 ? 6.387 -16.405 -20.903 1.00 53.91 156 GLN A C 1
ATOM 1235 O O . GLN A 1 156 ? 5.711 -16.989 -20.059 1.00 53.91 156 GLN A O 1
ATOM 1240 N N . ASN A 1 157 ? 5.971 -16.271 -22.169 1.00 49.62 157 ASN A N 1
ATOM 1241 C CA . ASN A 1 157 ? 4.730 -16.848 -22.713 1.00 49.62 157 ASN A CA 1
ATOM 1242 C C . ASN A 1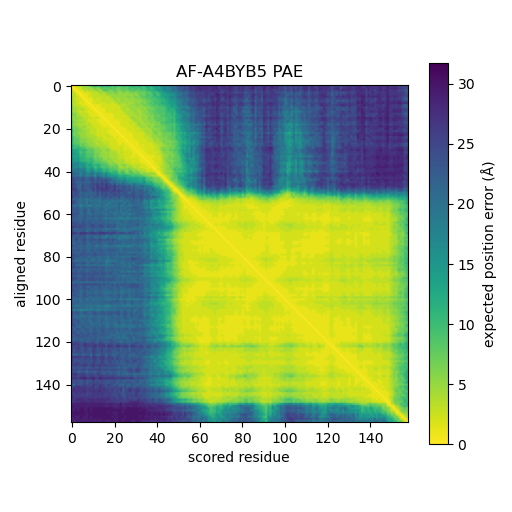 157 ? 4.931 -18.203 -23.416 1.00 49.62 157 ASN A C 1
ATOM 1244 O O . ASN A 1 157 ? 3.982 -18.687 -2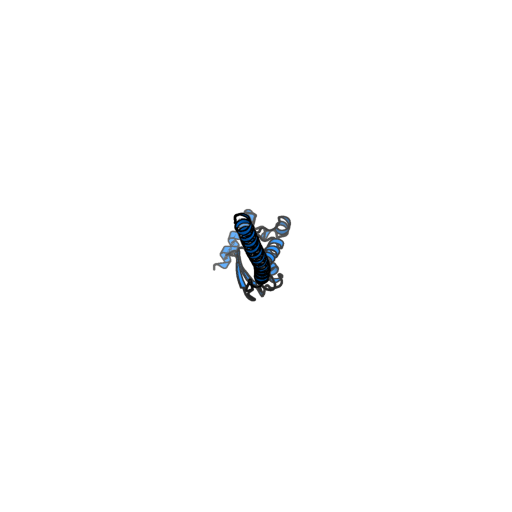4.028 1.00 49.62 157 ASN A O 1
ATOM 1248 N N . ASN A 1 158 ? 6.132 -18.783 -23.350 1.00 42.59 158 ASN A N 1
ATOM 1249 C CA . ASN A 1 158 ? 6.474 -20.045 -24.001 1.00 42.59 158 ASN A CA 1
ATOM 1250 C C . ASN A 1 158 ? 7.035 -21.043 -22.989 1.00 42.59 158 ASN A C 1
ATOM 1252 O O . ASN A 1 158 ? 7.824 -20.594 -22.125 1.00 42.59 158 ASN A O 1
#

Sequence (158 aa):
MQDFVSKSNKLSEKLSALVKLKINHKIKKMRKLVFIFSVFLMGFSTQGQKVERKKNAKIAFEVDGICGMCKKRIETAALKTKGIKFAIWDVKTHQLNVILNEQKTSLTTLKTNIAAAGHDIKNFKATEEAYASVHPCCMYRDSKIVIDHEGELKKQNN

Solvent-accessible surface area (backbone atoms only — not comparable to full-atom values): 8873 Å² total; per-residue (Å²): 116,68,68,58,54,53,53,51,51,54,48,49,52,51,52,52,49,53,52,52,51,53,50,52,52,50,50,53,51,50,52,53,50,51,55,54,51,57,57,60,66,66,73,71,77,86,84,75,85,80,77,86,60,44,72,70,40,78,49,75,48,57,40,59,53,61,39,76,66,36,34,55,50,48,27,48,37,39,55,70,36,67,43,42,79,45,53,48,51,38,68,85,76,27,35,36,40,34,32,30,18,52,81,62,38,51,72,66,58,46,51,51,44,30,11,64,66,28,28,35,30,87,98,45,72,32,51,71,68,29,38,68,69,40,60,80,89,46,45,61,86,39,68,69,57,46,59,72,37,59,68,63,67,57,62,78,77,109

InterPro domains:
  IPR006121 Heavy metal-associated domain, HMA [PF00403] (61-120)
  IPR036163 Heavy metal-associated domain superfamily [SSF55008] (58-125)

Foldseek 3Di:
DVVVVVVVVVVVVVVVVVVVVVVVVVVVVVVVVVVVVVVVVVPPPPPDDPPDWDLWDKDKFAKFWADPLLQVLLQVLQVPQPFWPGWGADNQVNMIITTGGRVTDDPVSSLVSSLLCQIDTVVRHRDPVNVVPDDPLGNRVDPVSNVVRPVVSVVVVD

Mean predicted aligned error: 12.17 Å